Protein AF-A0A7X5WLC5-F1 (afdb_monomer_lite)

Radius of gyration: 18.67 Å; chains: 1; bounding box: 38×19×47 Å

Sequence (53 aa):
MTYGAYLFATSSASPWEKLATGAIAIGILMLLASVIWERLREWETDPYRDVYR

Foldseek 3Di:
DVVVVVCLVPDPDDPVVSVVVVVVVVVVVVVVVVVVVVVVVCCVVDPCNPVPD

Structure (mmCIF, N/CA/C/O backbone):
data_AF-A0A7X5WLC5-F1
#
_entry.id   AF-A0A7X5WLC5-F1
#
loop_
_atom_site.group_PDB
_atom_site.id
_atom_site.type_symbol
_atom_site.label_atom_id
_atom_site.label_alt_id
_atom_site.label_comp_id
_atom_site.label_asym_id
_atom_site.label_entity_id
_atom_site.label_seq_id
_atom_site.pdbx_PDB_ins_code
_atom_site.Cartn_x
_atom_site.Cartn_y
_atom_site.Cartn_z
_atom_site.occupancy
_atom_site.B_iso_or_equiv
_atom_site.auth_seq_id
_atom_site.auth_comp_id
_atom_site.auth_asym_id
_atom_site.auth_atom_id
_atom_site.pdbx_PDB_model_num
ATOM 1 N N . MET A 1 1 ? 7.736 11.516 0.024 1.00 56.88 1 MET A N 1
ATOM 2 C CA . MET A 1 1 ? 7.426 10.204 -0.597 1.00 56.88 1 MET A CA 1
ATOM 3 C C . MET A 1 1 ? 7.460 10.204 -2.133 1.00 56.88 1 MET A C 1
ATOM 5 O O . MET A 1 1 ? 7.395 9.136 -2.720 1.00 56.88 1 MET A O 1
ATOM 9 N N . THR A 1 2 ? 7.592 11.346 -2.816 1.00 68.94 2 THR A N 1
ATOM 10 C CA . THR A 1 2 ? 7.551 11.419 -4.293 1.00 68.94 2 THR A CA 1
ATOM 11 C C . THR A 1 2 ? 8.8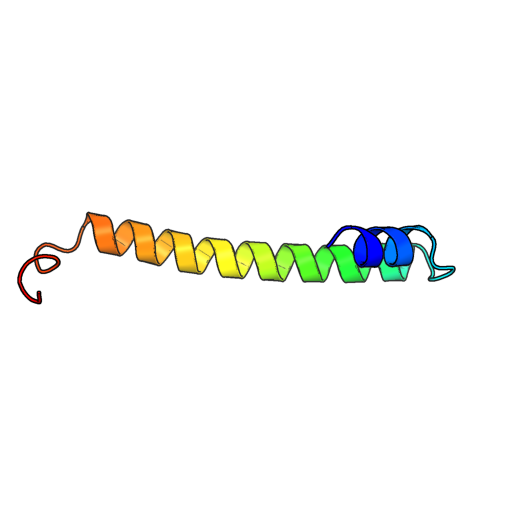30 10.922 -4.976 1.00 68.94 2 THR A C 1
ATOM 13 O O . THR A 1 2 ? 8.767 10.355 -6.061 1.00 68.94 2 THR A O 1
ATOM 16 N N . TYR A 1 3 ? 9.985 11.070 -4.322 1.00 77.06 3 TYR A N 1
ATOM 17 C CA . TYR A 1 3 ? 11.286 10.703 -4.888 1.00 77.06 3 TYR A CA 1
ATOM 18 C C . TYR A 1 3 ? 11.444 9.195 -5.158 1.00 77.06 3 TYR A C 1
ATOM 20 O O . TYR A 1 3 ? 11.963 8.811 -6.199 1.00 77.06 3 TYR A O 1
ATOM 28 N N . GLY A 1 4 ? 10.935 8.329 -4.274 1.00 77.06 4 GLY A N 1
ATOM 29 C CA . GLY A 1 4 ? 10.997 6.873 -4.470 1.00 77.06 4 GLY A CA 1
ATOM 30 C C . GLY A 1 4 ? 10.128 6.389 -5.633 1.00 77.06 4 GLY A C 1
ATOM 31 O O . GLY A 1 4 ? 10.575 5.582 -6.443 1.00 77.06 4 GLY A O 1
ATOM 32 N N . ALA A 1 5 ? 8.917 6.942 -5.771 1.00 77.31 5 ALA A N 1
ATOM 33 C CA . ALA A 1 5 ? 8.041 6.657 -6.908 1.00 77.31 5 ALA A CA 1
ATOM 34 C C . ALA A 1 5 ? 8.652 7.152 -8.230 1.00 77.31 5 ALA A C 1
ATOM 36 O O . ALA A 1 5 ? 8.599 6.454 -9.241 1.00 77.31 5 ALA A O 1
ATOM 37 N N . TYR A 1 6 ? 9.295 8.323 -8.205 1.00 75.38 6 TYR A N 1
ATOM 38 C CA . TYR A 1 6 ? 10.018 8.864 -9.352 1.00 75.38 6 TYR A CA 1
ATOM 39 C C . TYR A 1 6 ? 11.197 7.973 -9.767 1.00 75.38 6 TYR A C 1
ATOM 41 O O . TYR A 1 6 ? 11.357 7.669 -10.948 1.00 75.38 6 TYR A O 1
ATOM 49 N N . LEU A 1 7 ? 11.990 7.496 -8.807 1.00 79.06 7 LEU A N 1
ATOM 50 C CA . LEU A 1 7 ? 13.121 6.607 -9.072 1.00 79.06 7 LEU A CA 1
ATOM 51 C C . LEU A 1 7 ? 12.660 5.241 -9.606 1.00 79.06 7 LEU A C 1
ATOM 53 O O . LEU A 1 7 ? 13.249 4.709 -10.539 1.00 79.06 7 LEU A O 1
ATOM 57 N N . PHE A 1 8 ? 11.565 4.695 -9.075 1.00 75.25 8 PHE A N 1
ATOM 58 C CA . PHE A 1 8 ? 10.953 3.464 -9.583 1.00 75.25 8 PHE A CA 1
ATOM 59 C C . PHE A 1 8 ? 10.449 3.621 -11.027 1.00 75.25 8 PHE A C 1
ATOM 61 O O . PHE A 1 8 ? 10.670 2.750 -11.874 1.00 75.25 8 PHE A O 1
ATOM 68 N N . ALA A 1 9 ? 9.824 4.759 -11.341 1.00 73.25 9 ALA A N 1
ATOM 69 C CA . ALA A 1 9 ? 9.350 5.055 -12.689 1.00 73.25 9 ALA A CA 1
ATOM 70 C C . ALA A 1 9 ? 10.511 5.226 -13.684 1.00 73.25 9 ALA A C 1
ATOM 72 O O . ALA A 1 9 ? 10.469 4.642 -14.767 1.00 73.25 9 ALA A O 1
ATOM 73 N N . THR A 1 10 ? 11.561 5.955 -13.297 1.00 78.31 10 THR A N 1
ATOM 74 C CA . THR A 1 10 ? 12.709 6.302 -14.160 1.00 78.31 10 THR A CA 1
ATOM 75 C C . THR A 1 10 ? 13.832 5.259 -14.182 1.00 78.31 10 THR A C 1
ATOM 77 O O . THR A 1 10 ? 14.730 5.343 -15.014 1.00 78.31 10 THR A O 1
ATOM 80 N N . SER A 1 11 ? 13.768 4.247 -13.314 1.00 75.75 11 SER A N 1
ATOM 81 C CA . SER A 1 11 ? 14.695 3.111 -13.279 1.00 75.75 11 SER A CA 1
ATOM 82 C C . SER A 1 11 ? 14.679 2.297 -14.581 1.00 75.75 11 SER A C 1
ATOM 84 O O . SER A 1 11 ? 13.618 2.076 -15.172 1.00 75.75 11 SER A O 1
ATOM 86 N N . SER A 1 12 ? 15.848 1.790 -14.984 1.00 80.31 12 SER A N 1
ATOM 87 C CA . SER A 1 12 ? 16.047 0.885 -16.128 1.00 80.31 12 SER A CA 1
ATOM 88 C C . SER A 1 12 ? 15.568 -0.554 -15.884 1.00 80.31 12 SER A C 1
ATOM 90 O O . SER A 1 12 ? 15.759 -1.408 -16.749 1.00 80.31 12 SER A O 1
ATOM 92 N N . ALA A 1 13 ? 14.956 -0.833 -14.727 1.00 78.56 13 ALA A N 1
ATOM 93 C CA . ALA A 1 13 ? 14.378 -2.137 -14.417 1.00 78.56 13 ALA A CA 1
ATOM 94 C C . ALA A 1 13 ? 13.374 -2.579 -15.489 1.00 78.56 13 ALA A C 1
ATOM 96 O O . ALA A 1 13 ? 12.639 -1.757 -16.057 1.00 78.56 13 ALA A O 1
ATOM 97 N N . SER A 1 14 ? 13.336 -3.888 -15.744 1.00 83.44 14 SER A N 1
ATOM 98 C CA . SER A 1 14 ? 12.489 -4.454 -16.786 1.00 83.44 14 SER A CA 1
ATOM 99 C C . SER A 1 14 ? 11.005 -4.131 -16.518 1.00 83.44 14 SER A C 1
ATOM 101 O O . SER A 1 14 ? 10.567 -4.105 -15.363 1.00 83.44 14 SER A O 1
ATOM 103 N N . PRO A 1 15 ? 10.183 -3.883 -17.557 1.00 82.19 15 PRO A N 1
ATOM 104 C CA . PRO A 1 15 ? 8.763 -3.576 -17.366 1.00 82.19 15 PRO A CA 1
ATOM 105 C C . PRO A 1 15 ? 8.006 -4.669 -16.596 1.00 82.19 15 PRO A C 1
ATOM 107 O O . PRO A 1 15 ? 7.101 -4.372 -15.819 1.00 82.19 15 PRO A O 1
ATOM 110 N N . TRP A 1 16 ? 8.416 -5.928 -16.768 1.00 85.56 16 TRP A N 1
ATOM 111 C CA . TRP A 1 16 ? 7.856 -7.079 -16.061 1.00 85.56 16 TRP A CA 1
ATOM 112 C C . TRP A 1 16 ? 8.158 -7.068 -14.561 1.00 85.56 16 TRP A C 1
ATOM 114 O O . TRP A 1 16 ? 7.260 -7.333 -13.763 1.00 85.56 16 TRP A O 1
ATOM 124 N N . GLU A 1 17 ? 9.374 -6.697 -14.157 1.00 84.44 17 GLU A N 1
ATOM 125 C CA . GLU A 1 17 ? 9.718 -6.532 -12.738 1.00 84.44 17 GLU A CA 1
ATOM 126 C C . GLU A 1 17 ? 8.903 -5.416 -12.081 1.00 84.44 17 GLU A C 1
ATOM 128 O O . GLU A 1 17 ? 8.439 -5.564 -10.946 1.00 84.44 17 GLU A O 1
ATOM 133 N N . LYS A 1 18 ? 8.666 -4.312 -12.801 1.00 83.31 18 LYS A N 1
ATOM 134 C CA . LYS A 1 18 ? 7.831 -3.211 -12.301 1.00 83.31 18 LYS A CA 1
ATOM 135 C C . LYS A 1 18 ? 6.381 -3.653 -12.095 1.00 83.31 18 LYS A C 1
ATOM 137 O O . LYS A 1 18 ? 5.789 -3.326 -11.067 1.00 83.31 18 LYS A O 1
ATOM 142 N N . LEU A 1 19 ? 5.829 -4.433 -13.027 1.00 88.00 19 LEU A N 1
ATOM 143 C CA . LEU A 1 19 ? 4.483 -4.998 -12.897 1.00 88.00 19 LEU A CA 1
ATOM 144 C C . LEU A 1 19 ? 4.378 -5.979 -11.725 1.00 88.00 19 LEU A C 1
ATOM 146 O O . LEU A 1 19 ? 3.441 -5.872 -10.937 1.00 88.00 19 LEU A O 1
ATOM 150 N N . ALA A 1 20 ? 5.346 -6.885 -11.566 1.00 89.44 20 ALA A N 1
ATOM 151 C CA . ALA A 1 20 ? 5.361 -7.835 -10.454 1.00 89.44 20 ALA A CA 1
ATOM 152 C C . ALA A 1 20 ? 5.443 -7.118 -9.097 1.00 89.44 20 ALA A C 1
ATOM 154 O O . ALA A 1 20 ? 4.670 -7.412 -8.186 1.00 89.44 20 ALA A O 1
ATOM 155 N N . THR A 1 21 ? 6.319 -6.116 -8.985 1.00 89.06 21 THR A N 1
ATOM 156 C CA . THR A 1 21 ? 6.454 -5.300 -7.768 1.00 89.06 21 THR A CA 1
ATOM 157 C C . THR A 1 21 ? 5.162 -4.545 -7.456 1.00 89.06 21 THR A C 1
ATOM 159 O O . THR A 1 21 ? 4.715 -4.526 -6.309 1.00 89.06 21 THR A O 1
ATOM 162 N N . GLY A 1 22 ? 4.523 -3.964 -8.477 1.00 88.38 22 GLY A N 1
ATOM 163 C CA . GLY A 1 22 ? 3.233 -3.290 -8.335 1.00 88.38 22 GLY A CA 1
ATOM 164 C C . GLY A 1 22 ? 2.124 -4.235 -7.870 1.00 88.38 22 GLY A C 1
ATOM 165 O O . GLY A 1 22 ? 1.390 -3.902 -6.943 1.00 88.38 22 GLY A O 1
ATOM 166 N N . ALA A 1 23 ? 2.037 -5.433 -8.451 1.00 93.69 23 ALA A N 1
ATOM 167 C CA . ALA A 1 23 ? 1.048 -6.438 -8.067 1.00 93.69 23 ALA A CA 1
ATOM 168 C C . ALA A 1 23 ? 1.214 -6.883 -6.605 1.00 93.69 23 ALA A C 1
ATOM 170 O O . ALA A 1 23 ? 0.227 -6.970 -5.875 1.00 93.69 23 ALA A O 1
ATOM 171 N N . ILE A 1 24 ? 2.455 -7.092 -6.153 1.00 94.62 24 ILE A N 1
ATOM 172 C CA . ILE A 1 24 ? 2.751 -7.431 -4.755 1.00 94.62 24 ILE A CA 1
ATOM 173 C C . ILE A 1 24 ? 2.340 -6.284 -3.828 1.00 94.62 24 ILE A C 1
ATOM 175 O O . ILE A 1 24 ? 1.646 -6.515 -2.839 1.00 94.62 24 ILE A O 1
ATOM 179 N N . ALA A 1 25 ? 2.720 -5.045 -4.154 1.00 93.19 25 ALA A N 1
ATOM 180 C CA . ALA A 1 25 ? 2.364 -3.880 -3.348 1.00 93.19 25 ALA A CA 1
ATOM 181 C C . ALA A 1 25 ? 0.841 -3.707 -3.230 1.00 93.19 25 ALA A C 1
ATOM 183 O O . ALA A 1 25 ? 0.330 -3.479 -2.134 1.00 93.19 25 ALA A O 1
ATOM 184 N N . ILE A 1 26 ? 0.108 -3.877 -4.334 1.00 95.12 26 ILE A N 1
ATOM 185 C CA . ILE A 1 26 ? -1.360 -3.840 -4.345 1.00 95.12 26 ILE A CA 1
ATOM 186 C C . ILE A 1 26 ? -1.938 -4.971 -3.488 1.00 95.12 26 ILE A C 1
ATOM 188 O O . ILE A 1 26 ? -2.839 -4.717 -2.692 1.00 95.12 26 ILE A O 1
ATOM 192 N N . GLY A 1 27 ? -1.408 -6.192 -3.596 1.00 96.56 27 GLY A N 1
ATOM 193 C CA . GLY A 1 27 ? -1.845 -7.325 -2.779 1.00 96.56 27 GLY A CA 1
ATOM 194 C C . GLY A 1 27 ? -1.676 -7.064 -1.282 1.00 96.56 27 GLY A C 1
ATOM 195 O O . GLY A 1 27 ? -2.608 -7.274 -0.509 1.00 96.56 27 GLY A O 1
ATOM 196 N N . ILE A 1 28 ? -0.528 -6.521 -0.872 1.00 96.44 28 ILE A N 1
ATOM 197 C CA . ILE A 1 28 ? -0.279 -6.135 0.524 1.00 96.44 28 ILE A CA 1
ATOM 198 C C . ILE A 1 28 ? -1.274 -5.059 0.976 1.00 96.44 28 ILE A C 1
ATOM 200 O O .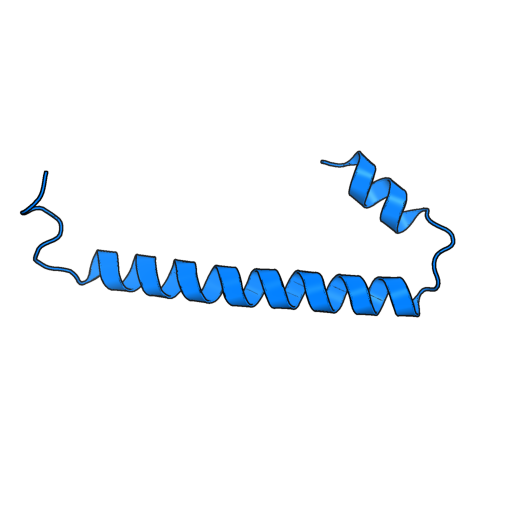 ILE A 1 28 ? -1.839 -5.169 2.061 1.00 96.44 28 ILE A O 1
ATOM 204 N N . LEU A 1 29 ? -1.522 -4.039 0.149 1.00 96.50 29 LEU A N 1
ATOM 205 C CA . LEU A 1 29 ? -2.486 -2.984 0.469 1.00 96.50 29 LEU A CA 1
ATOM 206 C C . LEU A 1 29 ? -3.914 -3.521 0.598 1.00 96.50 29 LEU A C 1
ATOM 208 O O . LEU A 1 29 ? -4.629 -3.097 1.500 1.00 96.50 29 LEU A O 1
ATOM 212 N N . MET A 1 30 ? -4.320 -4.463 -0.255 1.00 96.94 30 MET A N 1
ATOM 213 C CA . MET A 1 30 ? -5.630 -5.113 -0.158 1.00 96.94 30 MET A CA 1
ATOM 214 C C . MET A 1 30 ? -5.772 -5.912 1.139 1.00 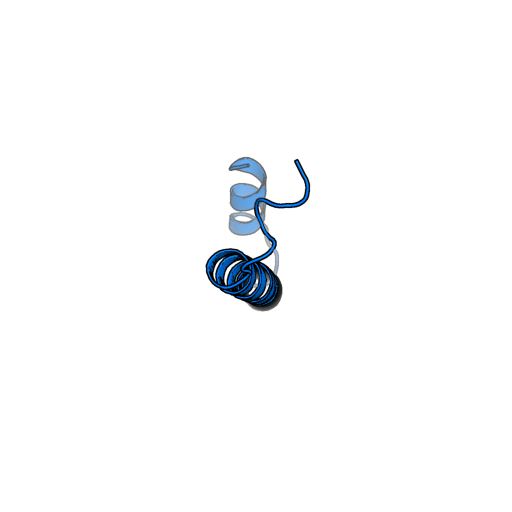96.94 30 MET A C 1
ATOM 216 O O . MET A 1 30 ? -6.786 -5.775 1.818 1.00 96.94 30 MET A O 1
ATOM 220 N N . LEU A 1 31 ? -4.753 -6.693 1.511 1.00 96.56 31 LEU A N 1
ATOM 221 C CA . LEU A 1 31 ? -4.744 -7.449 2.769 1.00 96.56 31 LEU A CA 1
ATOM 222 C C . LEU A 1 31 ? -4.765 -6.526 3.991 1.00 96.56 31 LEU A C 1
ATOM 224 O O . LEU A 1 31 ? -5.464 -6.780 4.966 1.00 96.56 31 LEU A O 1
ATOM 228 N N . LEU A 1 32 ? -4.016 -5.425 3.948 1.00 96.19 32 LEU A N 1
ATOM 229 C CA . LEU A 1 32 ? -4.042 -4.441 5.024 1.00 96.19 32 LEU A CA 1
ATOM 230 C C . LEU A 1 32 ? -5.421 -3.778 5.130 1.00 96.19 32 LEU A C 1
ATOM 232 O O . LEU A 1 32 ? -5.960 -3.633 6.227 1.00 96.19 32 LEU A O 1
ATOM 236 N N . ALA A 1 33 ? -6.002 -3.396 3.992 1.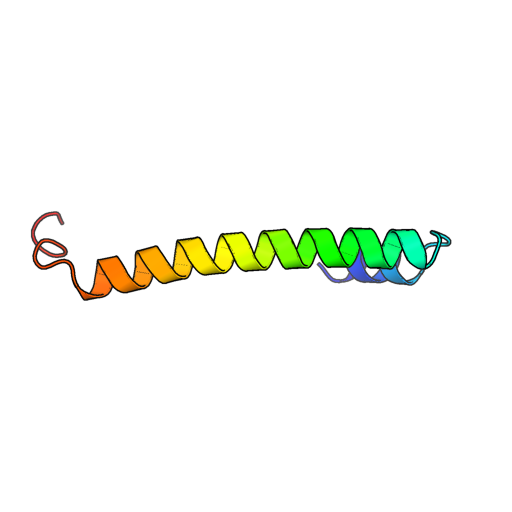00 96.06 33 ALA A N 1
ATOM 237 C CA . ALA A 1 33 ? -7.320 -2.785 3.940 1.00 96.06 33 ALA A CA 1
ATOM 238 C C . ALA A 1 33 ? -8.407 -3.728 4.472 1.00 96.06 33 ALA A C 1
ATOM 240 O O . ALA A 1 33 ? -9.278 -3.262 5.203 1.00 96.06 33 ALA A O 1
ATOM 241 N N . SER A 1 34 ? -8.346 -5.031 4.171 1.00 95.75 34 SER A N 1
ATOM 242 C CA . SER A 1 34 ? -9.325 -5.999 4.682 1.00 95.75 34 SER A CA 1
ATOM 243 C C . SER A 1 34 ? -9.275 -6.105 6.205 1.00 95.75 34 SER A C 1
ATOM 245 O O . SER A 1 34 ? -10.315 -6.025 6.850 1.00 95.75 34 SER A O 1
ATOM 247 N N . VAL A 1 35 ? -8.076 -6.178 6.791 1.00 95.00 35 VAL A N 1
ATOM 248 C CA . VAL A 1 35 ? -7.905 -6.241 8.252 1.00 95.00 35 VAL A CA 1
ATOM 249 C C . VAL A 1 35 ? -8.428 -4.974 8.930 1.00 95.00 35 VAL A C 1
ATOM 251 O O . VAL A 1 35 ? -9.151 -5.055 9.922 1.00 95.00 35 VAL A O 1
ATOM 254 N N . ILE A 1 36 ? -8.087 -3.794 8.401 1.00 93.94 36 ILE A N 1
ATOM 255 C CA . ILE A 1 36 ? -8.573 -2.520 8.952 1.00 93.94 36 ILE A CA 1
ATOM 256 C C . ILE A 1 36 ? -10.098 -2.450 8.853 1.00 93.94 36 ILE A C 1
ATOM 258 O O . ILE A 1 36 ? -10.759 -2.053 9.810 1.00 93.94 36 ILE A O 1
ATOM 262 N N . TRP A 1 37 ? -10.656 -2.849 7.712 1.00 93.19 37 TRP A N 1
ATOM 263 C CA . TRP A 1 37 ? -12.094 -2.849 7.481 1.00 93.19 37 TRP A CA 1
ATOM 264 C C . TRP A 1 37 ? -12.838 -3.758 8.460 1.00 93.19 37 TRP A C 1
ATOM 266 O O . TRP A 1 37 ? -13.812 -3.329 9.079 1.00 93.19 37 TRP A O 1
ATOM 276 N N . GLU A 1 38 ? -12.361 -4.989 8.642 1.00 92.44 38 GLU A N 1
ATOM 277 C CA . GLU A 1 38 ? -12.911 -5.926 9.624 1.00 92.44 38 GLU A CA 1
ATOM 278 C C . GLU A 1 38 ? -12.886 -5.324 11.028 1.00 92.44 38 GLU A C 1
ATOM 280 O O . GLU A 1 38 ? -13.900 -5.335 11.725 1.00 92.44 38 GLU A O 1
ATOM 285 N N . ARG A 1 39 ? -11.772 -4.693 11.415 1.00 90.94 39 ARG A N 1
ATOM 286 C CA . ARG A 1 39 ? -11.650 -4.074 12.736 1.00 90.94 39 ARG A CA 1
ATOM 287 C C . ARG A 1 39 ? -12.563 -2.878 12.941 1.00 90.94 39 ARG A C 1
ATOM 289 O O . ARG A 1 39 ? -13.143 -2.750 14.014 1.00 90.94 39 ARG A O 1
ATOM 296 N N . LEU A 1 40 ? -12.719 -2.024 11.934 1.00 88.88 40 LEU A N 1
ATOM 297 C CA . LEU A 1 40 ? -13.648 -0.896 12.003 1.00 88.88 40 LEU A CA 1
ATOM 298 C C . LEU A 1 40 ? -15.099 -1.373 12.117 1.00 88.88 40 LEU A C 1
ATOM 300 O O . LEU A 1 40 ? -15.864 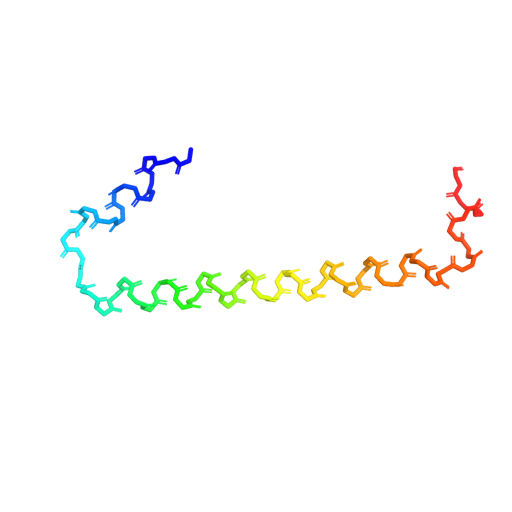-0.812 12.897 1.00 88.88 40 LEU A O 1
ATOM 304 N N . ARG A 1 41 ? -15.459 -2.437 11.392 1.00 87.38 41 ARG A N 1
ATOM 305 C CA . ARG A 1 41 ? -16.795 -3.036 11.452 1.00 87.38 41 ARG A CA 1
ATOM 306 C C . ARG A 1 41 ? -17.091 -3.662 12.815 1.00 87.38 41 ARG A C 1
ATOM 308 O O . ARG A 1 41 ? -18.183 -3.482 13.351 1.00 87.38 41 ARG A O 1
ATOM 315 N N . GLU A 1 42 ?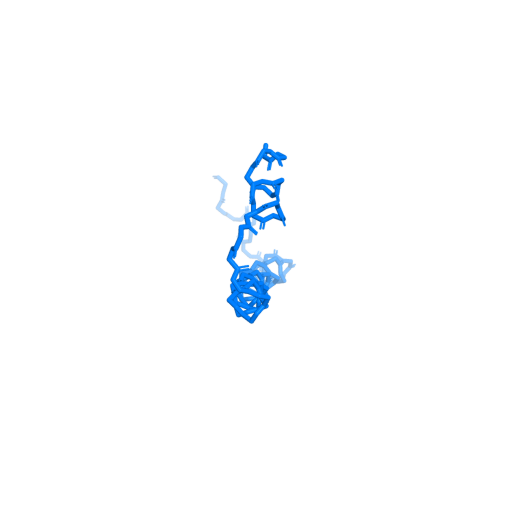 -16.128 -4.380 13.385 1.00 85.94 42 GLU A N 1
ATOM 316 C CA . GLU A 1 42 ? -16.239 -4.919 14.745 1.00 85.94 42 GLU A CA 1
ATOM 317 C C . GLU A 1 42 ? -16.377 -3.793 15.777 1.00 85.94 42 GLU A C 1
ATOM 319 O O . GLU A 1 42 ? -17.257 -3.845 16.628 1.00 85.94 42 GLU A O 1
ATOM 324 N N . TRP A 1 43 ? -15.590 -2.721 15.652 1.00 78.38 43 TRP A N 1
ATOM 325 C CA . TRP A 1 43 ? -15.682 -1.545 16.525 1.00 78.38 43 TRP A CA 1
ATOM 326 C C . TRP A 1 43 ? -17.045 -0.841 16.485 1.00 78.38 43 TRP A C 1
ATOM 328 O O . TRP A 1 43 ? -17.429 -0.192 17.456 1.00 78.38 43 TRP A O 1
ATOM 338 N N . GLU A 1 44 ? -17.771 -0.904 15.371 1.00 80.81 44 GLU A N 1
ATOM 339 C CA . GLU A 1 44 ? -19.119 -0.332 15.258 1.00 80.81 44 GLU A CA 1
ATOM 340 C C . GLU A 1 44 ? -20.180 -1.188 15.963 1.00 80.81 44 GLU A C 1
ATOM 342 O O . GLU A 1 44 ? -21.183 -0.667 16.443 1.00 80.81 44 GLU A O 1
ATOM 347 N N . THR A 1 45 ? -19.950 -2.499 16.047 1.00 76.56 45 THR A N 1
ATOM 348 C CA . THR A 1 45 ? -20.915 -3.471 16.578 1.00 76.56 45 THR A CA 1
ATOM 349 C C . THR A 1 45 ? -20.596 -3.949 17.989 1.00 76.56 45 THR A C 1
ATOM 351 O O . THR A 1 45 ? -21.398 -4.690 18.551 1.00 76.56 45 THR A O 1
ATOM 354 N N . ASP A 1 46 ? -19.477 -3.520 18.575 1.00 74.56 46 ASP A N 1
ATOM 355 C CA . ASP A 1 46 ? -19.065 -3.904 19.923 1.00 74.56 46 ASP A CA 1
ATOM 356 C C . ASP A 1 46 ? -19.825 -3.104 21.009 1.00 74.56 46 ASP A C 1
ATOM 358 O O . ASP A 1 46 ? -19.552 -1.914 21.207 1.00 74.56 46 ASP A O 1
ATOM 362 N N . PRO A 1 47 ? -20.759 -3.733 21.756 1.00 71.06 47 PRO A N 1
ATOM 363 C CA . PRO A 1 47 ? -21.514 -3.074 22.820 1.00 71.06 47 PRO A CA 1
ATOM 364 C C . PRO A 1 47 ? -20.673 -2.774 24.075 1.00 71.06 47 PRO A C 1
ATOM 366 O O . PRO A 1 47 ? -21.148 -2.061 24.957 1.00 71.06 47 PRO A O 1
ATOM 369 N N . TYR A 1 48 ? -19.446 -3.301 24.183 1.00 68.38 48 TYR A N 1
ATOM 370 C CA . TYR A 1 48 ? -18.547 -3.070 25.321 1.00 68.38 48 TYR A CA 1
ATOM 371 C C . TYR A 1 48 ? -17.513 -1.964 25.076 1.00 68.38 48 TYR A C 1
ATOM 373 O O . TYR A 1 48 ? -16.699 -1.678 25.958 1.00 68.38 48 TYR A O 1
ATOM 381 N N . ARG A 1 49 ? -17.565 -1.307 23.912 1.00 66.19 49 ARG A N 1
ATOM 382 C CA . ARG A 1 49 ? -16.620 -0.267 23.477 1.00 66.19 49 ARG A CA 1
ATOM 383 C C . ARG A 1 49 ? -16.412 0.867 24.486 1.00 66.19 49 ARG A C 1
ATOM 385 O O . ARG A 1 49 ? -15.302 1.376 24.596 1.00 66.19 49 ARG A O 1
ATOM 392 N N . ASP A 1 50 ? -17.453 1.234 25.230 1.00 68.25 50 ASP A N 1
ATOM 393 C CA . ASP A 1 50 ? -17.423 2.342 26.195 1.00 68.25 50 ASP A CA 1
ATOM 394 C C . ASP A 1 50 ? -17.219 1.893 27.656 1.00 68.25 50 ASP A C 1
ATOM 396 O O . ASP A 1 50 ? -17.203 2.723 28.565 1.00 68.25 50 ASP A O 1
ATOM 400 N N . VAL A 1 51 ? -17.069 0.586 27.911 1.00 67.19 51 VAL A N 1
ATOM 401 C CA . VAL A 1 51 ? -16.938 0.031 29.273 1.00 67.19 51 VAL A CA 1
ATOM 402 C C . VAL A 1 51 ? -15.495 0.104 29.786 1.00 67.19 51 VAL A C 1
ATOM 404 O O . VAL A 1 51 ? -15.277 0.240 30.989 1.00 67.19 51 VAL A O 1
ATOM 407 N N . TYR A 1 52 ? -14.508 0.073 28.888 1.00 59.78 52 TYR A N 1
ATOM 408 C CA . TYR A 1 52 ? -13.094 0.262 29.214 1.00 59.78 52 TYR A CA 1
ATOM 409 C C . TYR A 1 52 ? -12.615 1.618 28.683 1.00 59.78 52 TYR A C 1
ATOM 411 O O . TYR A 1 52 ? -12.202 1.727 27.529 1.00 59.78 52 TYR A O 1
ATOM 419 N N . ARG A 1 53 ? -12.675 2.648 29.533 1.00 59.75 53 ARG A N 1
ATOM 420 C CA . ARG A 1 53 ? -12.052 3.957 29.298 1.00 59.75 53 ARG A CA 1
ATOM 421 C C . ARG A 1 53 ? -10.928 4.211 30.290 1.00 59.75 53 ARG A C 1
ATOM 423 O O . ARG A 1 53 ? -11.115 3.864 31.476 1.00 59.75 53 ARG A O 1
#

pLDDT: mean 82.89, std 10.9, range [56.88, 96.94]

Secondary structure (DSSP, 8-state):
-HHHHHHHHHS---HHHHHHHHHHHHHHHHHHHHHHHHHHHHHHH-TTTTT--